Protein AF-A0A4U0GXC9-F1 (afdb_monomer_lite)

Structure (mmCIF, N/CA/C/O backbone):
data_AF-A0A4U0GXC9-F1
#
_entry.id   AF-A0A4U0GXC9-F1
#
loop_
_atom_site.group_PDB
_atom_site.id
_atom_site.type_symbol
_atom_site.label_atom_id
_atom_site.label_alt_id
_atom_site.label_comp_id
_atom_site.label_asym_id
_atom_site.label_entity_id
_atom_site.label_seq_id
_atom_site.pdbx_PDB_ins_code
_atom_site.Cartn_x
_atom_site.Cartn_y
_atom_site.Cartn_z
_atom_site.occupancy
_atom_site.B_iso_or_equiv
_atom_site.auth_seq_id
_atom_site.auth_comp_id
_atom_s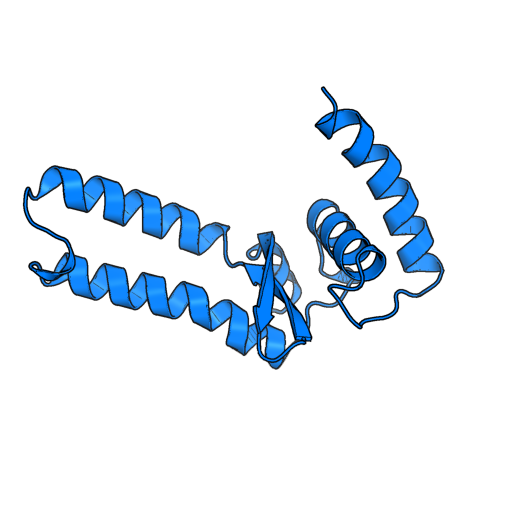ite.auth_asym_id
_atom_site.auth_atom_id
_atom_site.pdbx_PDB_model_num
ATOM 1 N N . MET A 1 1 ? 9.018 -0.918 14.692 1.00 49.75 1 MET A N 1
ATOM 2 C CA . MET A 1 1 ? 9.086 -1.372 13.284 1.00 49.75 1 MET A CA 1
ATOM 3 C C . MET A 1 1 ? 7.750 -1.204 12.555 1.00 49.75 1 MET A C 1
ATOM 5 O O . MET A 1 1 ? 7.726 -0.454 11.589 1.00 49.75 1 MET A O 1
ATOM 9 N N . ASN A 1 2 ? 6.634 -1.754 13.065 1.00 60.00 2 ASN A N 1
ATOM 10 C CA . ASN A 1 2 ? 5.296 -1.618 12.448 1.00 60.00 2 ASN A CA 1
ATOM 11 C C . ASN A 1 2 ? 4.878 -0.175 12.121 1.00 60.00 2 ASN A C 1
ATOM 13 O O . ASN A 1 2 ? 4.464 0.086 11.004 1.00 60.00 2 ASN A O 1
ATOM 17 N N . LYS A 1 3 ? 5.050 0.786 13.039 1.00 65.12 3 LYS A N 1
ATOM 18 C CA . LYS A 1 3 ? 4.602 2.178 12.828 1.00 65.12 3 LYS A CA 1
ATOM 19 C C . LYS A 1 3 ? 5.295 2.898 11.662 1.00 65.12 3 LYS A C 1
ATOM 21 O O . LYS A 1 3 ? 4.656 3.681 10.969 1.00 65.12 3 LYS A O 1
ATOM 26 N N . LEU A 1 4 ? 6.591 2.652 11.446 1.00 69.06 4 LEU A N 1
ATOM 27 C CA . LEU A 1 4 ? 7.337 3.267 10.340 1.00 69.06 4 LEU A CA 1
ATOM 28 C C . LEU A 1 4 ? 6.898 2.663 9.002 1.00 69.06 4 LEU A C 1
ATOM 30 O O . LEU A 1 4 ? 6.606 3.402 8.068 1.00 69.06 4 LEU A O 1
ATOM 34 N N . LEU A 1 5 ? 6.785 1.332 8.946 1.00 67.38 5 LEU A N 1
ATOM 35 C CA . LEU A 1 5 ? 6.289 0.623 7.770 1.00 67.38 5 LEU A CA 1
ATOM 36 C C . LEU A 1 5 ? 4.862 1.061 7.443 1.00 67.38 5 LEU A C 1
ATOM 38 O O . LEU A 1 5 ? 4.632 1.524 6.343 1.00 67.38 5 LEU A O 1
ATOM 42 N N . THR A 1 6 ? 3.925 1.074 8.392 1.00 67.62 6 THR A N 1
ATOM 43 C CA . THR A 1 6 ? 2.549 1.536 8.132 1.00 67.62 6 THR A CA 1
ATOM 44 C C . THR A 1 6 ? 2.498 2.949 7.541 1.00 67.62 6 THR A C 1
ATOM 46 O O . THR A 1 6 ? 1.698 3.198 6.649 1.00 67.62 6 THR A O 1
ATOM 49 N N . ARG A 1 7 ? 3.387 3.866 7.943 1.00 67.12 7 ARG A N 1
ATOM 50 C CA . ARG A 1 7 ? 3.446 5.235 7.392 1.00 67.12 7 ARG A CA 1
ATOM 51 C C . ARG A 1 7 ? 3.976 5.320 5.960 1.00 67.12 7 ARG A C 1
ATOM 53 O O . ARG A 1 7 ? 3.604 6.243 5.243 1.00 67.12 7 ARG A O 1
ATOM 60 N N . LEU A 1 8 ? 4.834 4.388 5.548 1.00 62.25 8 LEU A N 1
ATOM 61 C CA . LEU A 1 8 ? 5.377 4.326 4.184 1.00 62.25 8 LEU A CA 1
ATOM 62 C C . LEU A 1 8 ? 4.379 3.726 3.179 1.00 62.25 8 LEU A C 1
ATOM 64 O O . LEU A 1 8 ? 4.581 3.819 1.968 1.00 62.25 8 LEU A O 1
ATOM 68 N N . PHE A 1 9 ? 3.297 3.120 3.668 1.00 62.59 9 PHE A N 1
ATOM 69 C CA . PHE A 1 9 ? 2.291 2.469 2.843 1.00 62.59 9 PHE A CA 1
ATOM 70 C C . PHE A 1 9 ? 1.020 3.316 2.810 1.00 62.59 9 PHE A C 1
ATOM 72 O O . PHE A 1 9 ? 0.229 3.312 3.743 1.00 62.59 9 PHE A O 1
ATOM 79 N N . VAL A 1 10 ? 0.835 4.090 1.745 1.00 55.25 10 VAL A N 1
ATOM 80 C CA . VAL A 1 10 ? -0.283 5.029 1.585 1.00 55.25 10 VAL A CA 1
ATOM 81 C C . VAL A 1 10 ? -1.210 4.536 0.477 1.00 55.25 10 VAL A C 1
ATOM 83 O O . VAL A 1 10 ? -0.744 4.220 -0.615 1.00 55.25 10 VAL A O 1
ATOM 86 N N . GLY A 1 11 ? -2.520 4.533 0.737 1.00 53.41 11 GLY A N 1
ATOM 87 C CA . GLY A 1 11 ? -3.544 4.123 -0.225 1.00 53.41 11 GLY A CA 1
ATOM 88 C C . GLY A 1 11 ? -3.899 2.647 -0.100 1.00 53.41 11 GLY A C 1
ATOM 89 O O . GLY A 1 11 ? -3.017 1.799 -0.137 1.00 53.41 11 GLY A O 1
ATOM 90 N N . ASP A 1 12 ? -5.185 2.334 0.015 1.00 55.94 12 ASP A N 1
ATOM 91 C CA . ASP A 1 12 ? -5.653 0.952 -0.032 1.00 55.94 12 ASP A CA 1
ATOM 92 C C . ASP A 1 12 ? -5.827 0.485 -1.486 1.00 55.94 12 ASP A C 1
ATOM 94 O O . ASP A 1 12 ? -6.614 1.066 -2.240 1.00 55.94 12 ASP A O 1
ATOM 98 N N . TYR A 1 13 ? -5.148 -0.593 -1.893 1.00 54.34 13 TYR A N 1
ATOM 99 C CA . TYR A 1 13 ? -5.581 -1.360 -3.062 1.00 54.34 13 TYR A CA 1
ATOM 100 C C . TYR A 1 13 ? -6.877 -2.066 -2.701 1.00 54.34 13 TYR A C 1
ATOM 102 O O . TYR A 1 13 ? -6.857 -3.063 -1.984 1.00 54.34 13 TYR A O 1
ATOM 110 N N . LYS A 1 14 ? -7.994 -1.548 -3.206 1.00 58.25 14 LYS A N 1
ATOM 111 C CA . LYS A 1 14 ? -9.297 -2.200 -3.120 1.00 58.25 14 LYS A CA 1
ATOM 112 C C . LYS A 1 14 ? -9.477 -3.058 -4.365 1.00 58.25 14 LYS A C 1
ATOM 114 O O . LYS A 1 14 ? -9.636 -2.518 -5.456 1.00 58.25 14 LYS A O 1
ATOM 119 N N . PHE A 1 15 ? -9.432 -4.376 -4.223 1.00 55.38 15 PHE A N 1
ATOM 120 C CA . PHE A 1 15 ? -9.684 -5.294 -5.332 1.00 55.38 15 PHE A CA 1
ATOM 121 C C . PHE A 1 15 ? -10.594 -6.438 -4.895 1.00 55.38 15 PHE A C 1
ATOM 123 O O . PHE A 1 15 ? -10.635 -6.814 -3.724 1.00 55.38 15 PHE A O 1
ATOM 130 N N . LYS A 1 16 ? -11.363 -6.970 -5.845 1.00 44.22 16 LYS A N 1
ATOM 131 C CA . LYS A 1 16 ? -12.256 -8.104 -5.613 1.00 44.22 16 LYS A CA 1
ATOM 132 C C . LYS A 1 16 ? -11.607 -9.360 -6.178 1.00 44.22 16 LYS A C 1
ATOM 134 O O . LYS A 1 16 ? -11.360 -9.425 -7.379 1.00 44.22 16 LYS A O 1
ATOM 139 N N . ALA A 1 17 ? -11.351 -10.347 -5.330 1.00 53.41 17 ALA A N 1
ATOM 140 C CA . ALA A 1 17 ? -10.842 -11.653 -5.731 1.00 53.41 17 ALA A CA 1
ATOM 141 C C . ALA A 1 17 ? -11.657 -12.744 -5.036 1.00 53.41 17 ALA A C 1
ATOM 143 O O . ALA A 1 17 ? -12.016 -12.606 -3.873 1.00 53.41 17 ALA A O 1
ATOM 144 N N . LEU A 1 18 ? -11.998 -13.814 -5.761 1.00 64.31 18 LEU A N 1
ATOM 145 C CA . LEU A 1 18 ? -12.752 -14.956 -5.214 1.00 64.31 18 LEU A CA 1
ATOM 146 C C . LEU A 1 18 ? -14.070 -14.564 -4.507 1.00 64.31 18 LEU A C 1
ATOM 148 O O . LEU A 1 18 ? -14.477 -15.181 -3.530 1.00 64.31 18 LEU A O 1
ATOM 152 N N . GLY A 1 19 ? -14.736 -13.507 -4.984 1.00 53.59 19 GLY A N 1
ATOM 153 C CA . GLY A 1 19 ? -15.977 -12.999 -4.388 1.00 53.59 19 GLY A CA 1
ATOM 154 C C . GLY A 1 19 ? -15.789 -12.133 -3.136 1.00 53.59 19 GLY A C 1
ATOM 155 O O . GLY A 1 19 ? -16.744 -11.471 -2.736 1.00 53.59 19 GLY A O 1
ATOM 156 N N . LEU A 1 20 ? -14.575 -12.062 -2.584 1.00 48.19 20 LEU A N 1
ATOM 157 C CA . LEU A 1 20 ? -14.229 -11.266 -1.412 1.00 48.19 20 LEU A CA 1
ATOM 158 C C . LEU A 1 20 ? -13.589 -9.940 -1.823 1.00 48.19 20 LEU A C 1
ATOM 160 O O . LEU A 1 20 ? -12.832 -9.850 -2.795 1.00 48.19 20 LEU A O 1
ATOM 164 N N . PHE A 1 21 ? -13.919 -8.891 -1.079 1.00 53.84 21 PHE A N 1
ATOM 165 C CA . PHE A 1 21 ? -13.234 -7.616 -1.189 1.00 53.84 21 PHE A CA 1
ATOM 166 C C . PHE A 1 21 ? -11.989 -7.635 -0.307 1.00 53.84 21 PHE A C 1
ATOM 168 O O . PHE A 1 21 ? -12.041 -7.984 0.870 1.00 53.84 21 PHE A O 1
ATOM 175 N N . HIS A 1 22 ? -10.865 -7.261 -0.904 1.00 54.41 22 HIS A N 1
ATOM 176 C CA . HIS A 1 22 ? -9.592 -7.098 -0.231 1.00 54.41 22 HIS A CA 1
ATOM 177 C C . HIS A 1 22 ? -9.208 -5.625 -0.305 1.00 54.41 22 HIS A C 1
ATOM 179 O O . HIS A 1 22 ? -9.291 -5.010 -1.368 1.00 54.41 22 HIS A O 1
ATOM 185 N N . SER A 1 23 ? -8.799 -5.056 0.824 1.00 53.34 23 SER A N 1
ATOM 186 C CA . SER A 1 23 ? -8.295 -3.688 0.908 1.00 53.34 23 SER A CA 1
ATOM 187 C C . SER A 1 23 ? -7.002 -3.713 1.700 1.00 53.34 23 SER A C 1
ATOM 189 O O . SER A 1 23 ? -6.978 -4.183 2.836 1.00 53.34 23 SER A O 1
ATOM 191 N N . MET A 1 24 ? -5.911 -3.309 1.053 1.00 59.84 24 MET A N 1
ATOM 192 C CA . MET A 1 24 ? -4.570 -3.480 1.608 1.00 59.84 24 MET A CA 1
ATOM 193 C C . MET A 1 24 ? -3.698 -2.250 1.393 1.00 59.84 24 MET A C 1
ATOM 195 O O . MET A 1 24 ? -3.721 -1.696 0.290 1.00 59.84 24 MET A O 1
ATOM 199 N N . PRO A 1 25 ? -2.859 -1.882 2.378 1.00 61.31 25 PRO A N 1
ATOM 200 C CA . PRO A 1 25 ? -1.937 -0.768 2.235 1.00 61.31 25 PRO A CA 1
ATOM 201 C C . PRO A 1 25 ? -0.990 -0.989 1.050 1.00 61.31 25 PRO A C 1
ATOM 203 O O . PRO A 1 25 ? -0.232 -1.959 0.995 1.00 61.31 25 PRO A O 1
ATOM 206 N N . ARG A 1 26 ? -1.009 -0.066 0.092 1.00 66.56 26 ARG A N 1
ATOM 207 C CA . ARG A 1 26 ? -0.071 -0.005 -1.025 1.00 66.56 26 ARG A CA 1
ATOM 208 C C . ARG A 1 26 ? 1.231 0.619 -0.530 1.00 66.56 26 ARG A C 1
ATOM 210 O O . ARG A 1 26 ? 1.185 1.692 0.070 1.00 66.56 26 ARG A O 1
ATOM 217 N N . PRO A 1 27 ? 2.411 0.072 -0.866 1.00 67.44 27 PRO A N 1
ATOM 218 C CA . PRO A 1 27 ? 3.668 0.802 -0.723 1.00 67.44 27 PRO A CA 1
ATOM 219 C C . PRO A 1 27 ? 3.759 1.899 -1.795 1.00 67.44 27 PRO A C 1
ATOM 221 O O . PRO A 1 27 ? 4.643 1.877 -2.646 1.00 67.44 27 PRO A O 1
ATOM 224 N N . ALA A 1 28 ? 2.815 2.848 -1.826 1.00 67.06 28 ALA A N 1
ATOM 225 C CA . ALA A 1 28 ? 2.730 3.855 -2.883 1.00 67.06 28 ALA A CA 1
ATOM 226 C C . ALA A 1 28 ? 3.988 4.724 -2.920 1.00 67.06 28 ALA A C 1
ATOM 228 O O . ALA A 1 28 ? 4.439 5.079 -4.003 1.00 67.06 28 ALA A O 1
ATOM 229 N N . ALA A 1 29 ? 4.605 4.963 -1.759 1.00 69.12 29 ALA A N 1
ATOM 230 C CA . ALA A 1 29 ? 5.874 5.672 -1.640 1.00 69.12 29 ALA A CA 1
ATOM 231 C C . ALA A 1 29 ? 7.072 4.924 -2.262 1.00 69.12 29 ALA A C 1
ATOM 233 O O . ALA A 1 29 ? 8.112 5.535 -2.464 1.00 69.12 29 ALA A O 1
ATOM 234 N N . ILE A 1 30 ? 6.941 3.629 -2.575 1.00 75.19 30 ILE A N 1
ATOM 235 C CA . ILE A 1 30 ? 7.979 2.811 -3.229 1.00 75.19 30 ILE A CA 1
ATOM 236 C C . ILE A 1 30 ? 7.582 2.523 -4.683 1.00 75.19 30 ILE A C 1
ATOM 238 O O . ILE A 1 30 ? 8.372 2.727 -5.600 1.00 75.19 30 ILE A O 1
ATOM 242 N N . ILE A 1 31 ? 6.331 2.111 -4.908 1.00 79.56 31 ILE A N 1
ATOM 243 C CA . ILE A 1 31 ? 5.811 1.764 -6.236 1.00 79.56 31 ILE A CA 1
ATOM 244 C C . ILE A 1 31 ? 5.779 2.989 -7.153 1.00 79.56 31 ILE A C 1
ATOM 246 O O . ILE A 1 31 ? 6.186 2.876 -8.303 1.00 79.56 31 ILE A O 1
ATOM 250 N N . MET A 1 32 ? 5.296 4.148 -6.683 1.00 80.12 32 MET A N 1
ATOM 251 C CA . MET A 1 32 ? 5.167 5.331 -7.546 1.00 80.12 32 MET A CA 1
ATOM 252 C C . MET A 1 32 ? 6.530 5.823 -8.058 1.00 80.12 32 MET A C 1
ATOM 254 O O . MET A 1 32 ? 6.658 5.978 -9.271 1.00 80.12 32 MET A O 1
ATOM 258 N N . PRO A 1 33 ? 7.570 5.995 -7.214 1.00 82.31 33 PRO A N 1
ATOM 259 C CA . PRO A 1 33 ? 8.905 6.323 -7.712 1.00 82.31 33 PRO A CA 1
ATOM 260 C C . PRO A 1 33 ? 9.468 5.272 -8.671 1.00 82.31 33 PRO A C 1
ATOM 262 O O . PRO A 1 33 ? 9.999 5.644 -9.711 1.00 82.31 33 PRO A O 1
ATOM 265 N N . LEU A 1 34 ? 9.309 3.975 -8.377 1.00 85.19 34 LEU A N 1
ATOM 266 C CA . LEU A 1 34 ? 9.762 2.902 -9.273 1.00 85.19 34 LEU A CA 1
ATOM 267 C C . LEU A 1 34 ? 9.085 2.973 -10.646 1.00 85.19 34 LEU A C 1
ATOM 269 O O . LEU A 1 34 ? 9.762 2.864 -11.662 1.00 85.19 34 LEU A O 1
ATOM 273 N N . MET A 1 35 ? 7.770 3.200 -10.692 1.00 87.00 35 MET A N 1
ATOM 274 C CA . MET A 1 35 ? 7.044 3.364 -11.954 1.00 87.00 35 MET A CA 1
ATOM 275 C C . MET A 1 35 ? 7.538 4.576 -12.749 1.00 87.00 35 MET A C 1
ATOM 277 O O . MET A 1 35 ? 7.703 4.473 -13.961 1.00 87.00 35 MET A O 1
ATOM 281 N N . ILE A 1 36 ? 7.803 5.705 -12.082 1.00 88.12 36 ILE A N 1
ATOM 282 C CA . ILE A 1 36 ? 8.342 6.908 -12.733 1.00 88.12 36 ILE A CA 1
ATOM 283 C C . ILE A 1 36 ? 9.740 6.629 -13.290 1.00 88.12 36 ILE A C 1
ATOM 285 O O . ILE A 1 36 ? 9.999 6.936 -14.450 1.00 88.12 36 ILE A O 1
ATOM 289 N N . ILE A 1 37 ? 10.622 6.012 -12.497 1.00 89.38 37 ILE A N 1
ATOM 290 C CA . ILE A 1 37 ? 11.986 5.667 -12.917 1.00 89.38 37 ILE A CA 1
ATOM 291 C C . ILE A 1 37 ? 11.952 4.748 -14.138 1.00 89.38 37 ILE A C 1
ATOM 293 O O . ILE A 1 37 ? 12.648 5.018 -15.110 1.00 89.38 37 ILE A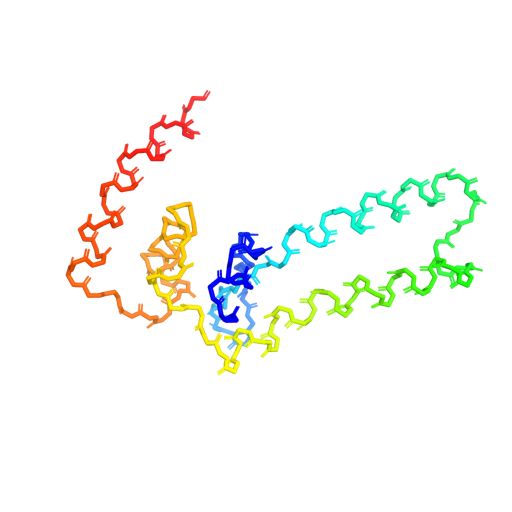 O 1
ATOM 297 N N . LEU A 1 38 ? 11.119 3.704 -14.124 1.00 88.75 38 LEU A N 1
ATOM 298 C CA . LEU A 1 38 ? 11.000 2.779 -15.253 1.00 88.75 38 LEU A CA 1
ATOM 299 C C . LEU A 1 38 ? 10.391 3.438 -16.490 1.00 88.75 38 LEU A C 1
ATOM 301 O O . LEU A 1 38 ? 10.837 3.161 -17.599 1.00 88.75 38 LEU A O 1
ATOM 305 N N . GLY A 1 39 ? 9.417 4.334 -16.313 1.00 86.62 39 GLY A N 1
ATOM 306 C CA . GLY A 1 39 ? 8.846 5.112 -17.411 1.00 86.62 39 GLY A CA 1
ATOM 307 C C . GLY A 1 39 ? 9.878 6.033 -18.061 1.00 86.62 39 GLY A C 1
ATOM 308 O O . GLY A 1 39 ? 10.048 6.003 -19.276 1.00 86.62 39 GLY A O 1
ATOM 309 N N . VAL A 1 40 ? 10.624 6.797 -17.255 1.00 89.56 40 VAL A N 1
ATOM 310 C CA . VAL A 1 40 ? 11.717 7.652 -17.745 1.00 89.56 40 VAL A CA 1
ATOM 311 C C . VAL A 1 40 ? 12.793 6.803 -18.414 1.00 89.56 40 VAL A C 1
ATOM 313 O O . VAL A 1 40 ? 13.218 7.124 -19.518 1.00 89.56 40 VAL A O 1
ATOM 316 N N . TYR A 1 41 ? 13.208 5.700 -17.795 1.00 88.50 41 TYR A N 1
ATOM 317 C CA . TYR A 1 41 ? 14.206 4.796 -18.359 1.00 88.50 41 TYR A CA 1
ATOM 318 C C . TYR A 1 41 ? 13.775 4.257 -19.729 1.00 88.50 41 TYR A C 1
ATOM 320 O O . TYR A 1 41 ? 14.536 4.378 -20.684 1.00 88.50 41 TYR A O 1
ATOM 328 N N . SER A 1 42 ? 12.529 3.782 -19.855 1.00 86.56 42 SER A N 1
ATOM 329 C CA . SER A 1 42 ? 11.955 3.290 -21.116 1.00 86.56 42 SER A CA 1
ATOM 330 C C . SER A 1 42 ? 11.992 4.325 -22.240 1.00 86.56 42 SER A C 1
ATOM 332 O O . SER A 1 42 ? 12.199 3.950 -23.387 1.00 86.56 42 SER A O 1
ATOM 334 N N . ILE A 1 43 ? 11.780 5.607 -21.926 1.00 87.62 43 ILE A N 1
ATOM 335 C CA . ILE A 1 43 ? 11.826 6.694 -22.916 1.00 87.62 43 ILE A CA 1
ATOM 336 C C . ILE A 1 43 ? 13.267 6.959 -23.381 1.00 87.62 43 ILE A C 1
ATOM 338 O O . ILE A 1 43 ? 13.473 7.371 -24.515 1.00 87.62 43 ILE A O 1
ATOM 342 N N . ASN A 1 44 ? 14.268 6.733 -22.525 1.00 87.50 44 ASN A N 1
ATOM 343 C CA . ASN A 1 44 ? 15.664 7.061 -22.831 1.00 87.50 44 ASN A CA 1
ATOM 344 C C . ASN A 1 44 ? 16.410 5.968 -23.608 1.00 87.50 44 ASN A C 1
ATOM 346 O O . ASN A 1 44 ? 17.405 6.277 -24.258 1.00 87.50 44 ASN A O 1
ATOM 350 N N . ILE A 1 45 ? 15.984 4.706 -23.514 1.00 84.69 45 ILE A N 1
ATOM 351 C CA . ILE A 1 45 ? 16.692 3.584 -24.154 1.00 84.69 45 ILE A CA 1
ATOM 352 C C . ILE A 1 45 ? 16.136 3.201 -25.529 1.00 84.69 45 ILE A C 1
ATOM 354 O O . ILE A 1 45 ? 16.777 2.426 -26.226 1.00 84.69 45 ILE A O 1
ATOM 358 N N . ASP A 1 46 ? 14.965 3.719 -25.918 1.00 80.94 46 ASP A N 1
ATOM 359 C CA . ASP A 1 46 ? 14.282 3.421 -27.194 1.00 80.94 46 ASP A CA 1
ATOM 360 C C . ASP A 1 46 ? 14.019 1.916 -27.457 1.00 80.94 46 ASP A C 1
ATOM 362 O O . ASP A 1 46 ? 13.707 1.486 -28.567 1.00 80.94 46 ASP A O 1
ATOM 366 N N . VAL A 1 47 ? 14.103 1.096 -26.406 1.00 80.00 47 VAL A N 1
ATOM 367 C CA . VAL A 1 47 ? 13.772 -0.333 -26.390 1.00 80.00 47 VAL A CA 1
ATOM 368 C C . VAL A 1 47 ? 12.736 -0.606 -25.309 1.00 80.00 47 VAL A C 1
ATOM 370 O O . VAL A 1 47 ? 12.661 0.084 -24.288 1.00 80.00 47 VAL A O 1
ATOM 373 N N . TRP A 1 48 ? 11.929 -1.646 -25.512 1.00 79.50 48 TRP A N 1
ATOM 374 C CA . TRP A 1 48 ? 10.965 -2.060 -24.500 1.00 79.50 48 TRP A CA 1
ATOM 375 C C . TRP A 1 48 ? 11.678 -2.588 -23.253 1.00 79.50 48 TRP A C 1
ATOM 377 O O . TRP A 1 48 ? 12.643 -3.341 -23.352 1.00 79.50 48 TRP A O 1
ATOM 387 N N . LEU A 1 49 ? 11.148 -2.271 -22.068 1.00 81.81 49 LEU A N 1
ATOM 388 C CA . LEU A 1 49 ? 11.754 -2.634 -20.777 1.00 81.81 49 LEU A CA 1
ATOM 389 C C . LEU A 1 49 ? 12.063 -4.133 -20.614 1.00 81.81 49 LEU A C 1
ATOM 391 O O . LEU A 1 49 ? 12.982 -4.486 -19.888 1.00 81.81 49 LEU A O 1
ATOM 395 N N . TYR A 1 50 ? 11.312 -5.025 -21.262 1.00 80.19 50 TYR A N 1
ATOM 396 C CA . TYR A 1 50 ? 11.541 -6.474 -21.184 1.00 80.19 50 TYR A CA 1
ATOM 397 C C . TYR A 1 50 ? 12.629 -6.986 -22.146 1.00 80.19 50 TYR A C 1
ATOM 399 O O . TYR A 1 50 ? 12.971 -8.165 -22.104 1.00 80.19 50 TYR A O 1
ATOM 407 N N . GLN A 1 51 ? 13.142 -6.127 -23.028 1.00 82.25 51 GLN A N 1
ATOM 408 C CA . GLN A 1 51 ? 14.215 -6.439 -23.977 1.00 82.25 51 GLN A CA 1
ATOM 409 C C . GLN A 1 51 ? 15.597 -6.037 -23.445 1.00 82.25 51 GLN A C 1
ATOM 411 O O . GLN A 1 51 ? 16.605 -6.448 -24.012 1.00 82.25 51 GLN A O 1
ATOM 416 N N . ASP A 1 52 ? 15.643 -5.275 -22.351 1.00 86.31 52 ASP A N 1
ATOM 417 C CA . ASP A 1 52 ? 16.866 -4.836 -21.691 1.00 86.31 52 ASP A CA 1
ATOM 418 C C . ASP A 1 52 ? 16.989 -5.440 -20.279 1.00 86.31 52 ASP A C 1
ATOM 420 O O . ASP A 1 52 ? 16.020 -5.519 -19.521 1.00 86.31 52 ASP A O 1
ATOM 424 N N . THR A 1 53 ? 18.201 -5.858 -19.907 1.00 88.69 53 THR A N 1
ATOM 425 C CA . THR A 1 53 ? 18.472 -6.525 -18.623 1.00 88.69 53 THR A CA 1
ATOM 426 C C . THR A 1 53 ? 18.150 -5.636 -17.418 1.00 88.69 53 THR A C 1
ATOM 428 O O . THR A 1 53 ? 17.577 -6.117 -16.438 1.00 88.69 53 THR A O 1
ATOM 431 N N . LEU A 1 54 ? 18.488 -4.343 -17.465 1.00 87.62 54 LEU A N 1
ATOM 432 C CA . LEU A 1 54 ? 18.187 -3.403 -16.381 1.00 87.62 54 LEU A CA 1
ATOM 433 C C . LEU A 1 54 ? 16.684 -3.127 -16.305 1.00 87.62 54 LEU A C 1
ATOM 435 O O . LEU A 1 54 ? 16.132 -3.054 -15.205 1.00 87.62 54 LEU A O 1
ATOM 439 N N . GLY A 1 55 ? 16.012 -3.049 -17.455 1.00 87.25 55 GLY A N 1
ATOM 440 C CA . GLY A 1 55 ? 14.556 -2.960 -17.533 1.00 87.25 55 GLY A CA 1
ATOM 441 C C . GLY A 1 55 ? 13.858 -4.166 -16.891 1.00 87.25 55 GLY A C 1
ATOM 442 O O . GLY A 1 55 ? 12.963 -3.986 -16.062 1.00 87.25 55 GLY A O 1
ATOM 443 N N . VAL A 1 56 ? 14.318 -5.391 -17.173 1.00 90.44 56 VAL A N 1
ATOM 444 C CA . VAL A 1 56 ? 13.795 -6.626 -16.560 1.00 90.44 56 VAL A CA 1
ATOM 445 C C . VAL A 1 56 ? 14.020 -6.643 -15.048 1.00 90.44 56 VAL A C 1
ATOM 447 O O . VAL A 1 56 ? 13.084 -6.925 -14.298 1.00 90.44 56 VAL A O 1
ATOM 450 N N . ILE A 1 57 ? 15.223 -6.298 -14.574 1.00 92.06 57 ILE A N 1
ATOM 451 C CA . ILE A 1 57 ? 15.514 -6.191 -13.133 1.00 92.06 57 ILE A CA 1
ATOM 452 C C . ILE A 1 57 ? 14.563 -5.186 -12.478 1.00 92.06 57 ILE A C 1
ATOM 454 O O . ILE A 1 57 ? 13.970 -5.469 -11.437 1.00 92.06 57 ILE A O 1
ATOM 458 N N . GLY A 1 58 ? 14.370 -4.033 -13.112 1.00 88.81 58 GLY A N 1
ATOM 459 C CA . GLY A 1 58 ? 13.456 -3.002 -12.649 1.00 88.81 58 GLY A CA 1
ATOM 460 C C . GLY A 1 58 ? 12.004 -3.475 -12.546 1.00 88.81 58 GLY A C 1
ATOM 461 O O .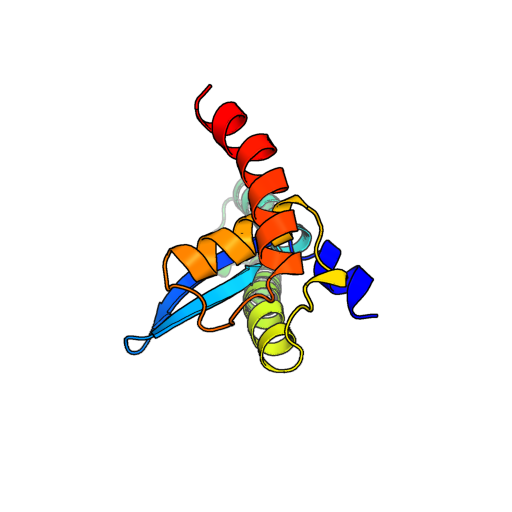 GLY A 1 58 ? 11.346 -3.240 -11.531 1.00 88.81 58 GLY A O 1
ATOM 462 N N . LEU A 1 59 ? 11.515 -4.204 -13.553 1.00 89.38 59 LEU A N 1
ATOM 463 C CA . LEU A 1 59 ? 10.182 -4.812 -13.544 1.00 89.38 59 LEU A CA 1
ATOM 464 C C . LEU A 1 59 ? 10.031 -5.869 -12.440 1.00 89.38 59 LEU A C 1
ATOM 466 O O . LEU A 1 59 ? 8.990 -5.912 -11.784 1.00 89.38 59 LEU A O 1
ATOM 470 N N . ILE A 1 60 ? 11.062 -6.681 -12.182 1.00 91.25 60 ILE A N 1
ATOM 471 C CA . ILE A 1 60 ? 11.069 -7.655 -11.078 1.00 91.25 60 ILE A CA 1
ATOM 472 C C . ILE A 1 60 ? 11.001 -6.935 -9.728 1.00 91.25 60 ILE A C 1
ATOM 474 O O . ILE A 1 60 ? 10.189 -7.303 -8.882 1.00 91.25 60 ILE A O 1
ATOM 478 N N . VAL A 1 61 ? 11.799 -5.882 -9.525 1.00 89.00 61 VAL A N 1
ATOM 479 C CA . VAL A 1 61 ? 11.766 -5.080 -8.290 1.00 89.00 61 VAL A CA 1
ATOM 480 C C . VAL A 1 61 ? 10.394 -4.432 -8.097 1.00 89.00 61 VAL A C 1
ATOM 482 O O . VAL A 1 61 ? 9.862 -4.451 -6.987 1.00 89.00 61 VAL A O 1
ATOM 485 N N . LEU A 1 62 ? 9.782 -3.913 -9.167 1.00 86.31 62 LEU A N 1
ATOM 486 C CA . LEU A 1 62 ? 8.425 -3.369 -9.126 1.00 86.31 62 LEU A CA 1
ATOM 487 C C . LEU A 1 62 ? 7.396 -4.445 -8.749 1.00 86.31 62 LEU A C 1
ATOM 489 O O . LEU A 1 62 ? 6.559 -4.205 -7.878 1.00 86.31 62 LEU A O 1
ATOM 493 N N . ALA A 1 63 ? 7.473 -5.632 -9.357 1.00 85.50 63 ALA A N 1
ATOM 494 C CA . ALA A 1 63 ? 6.594 -6.751 -9.032 1.00 85.50 63 ALA A CA 1
ATOM 495 C C . ALA A 1 63 ? 6.746 -7.162 -7.560 1.00 85.50 63 ALA A C 1
ATOM 497 O O . ALA A 1 63 ? 5.752 -7.252 -6.840 1.00 85.50 63 ALA A O 1
ATOM 498 N N . ILE A 1 64 ? 7.981 -7.320 -7.076 1.00 86.50 64 ILE A N 1
ATOM 499 C CA . ILE A 1 64 ? 8.263 -7.615 -5.667 1.00 86.50 64 ILE A CA 1
ATOM 500 C C . ILE A 1 64 ? 7.687 -6.521 -4.768 1.00 86.50 64 ILE A C 1
ATOM 502 O O . ILE A 1 64 ? 7.026 -6.846 -3.789 1.00 86.50 64 ILE A O 1
ATOM 506 N N . ALA A 1 65 ? 7.862 -5.238 -5.092 1.00 81.44 65 ALA A N 1
ATOM 507 C CA . ALA A 1 65 ? 7.318 -4.141 -4.292 1.00 81.44 65 ALA A CA 1
ATOM 508 C C . ALA A 1 65 ? 5.780 -4.169 -4.218 1.00 81.44 65 ALA A C 1
ATOM 510 O O . ALA A 1 65 ? 5.214 -3.896 -3.159 1.00 81.44 65 ALA A O 1
ATOM 511 N N . ILE A 1 66 ? 5.102 -4.537 -5.311 1.00 76.38 66 ILE A N 1
ATOM 512 C CA . ILE A 1 66 ? 3.641 -4.707 -5.345 1.00 76.38 66 ILE A CA 1
ATOM 513 C C . ILE A 1 66 ? 3.204 -5.839 -4.405 1.00 76.38 66 ILE A C 1
ATOM 515 O O . ILE A 1 66 ? 2.299 -5.640 -3.593 1.00 76.38 66 ILE A O 1
ATOM 519 N N . TYR A 1 67 ? 3.864 -6.999 -4.464 1.00 76.19 67 TYR A N 1
ATOM 520 C CA . TYR A 1 67 ? 3.490 -8.171 -3.662 1.00 76.19 67 TYR A CA 1
ATOM 521 C C . TYR A 1 67 ? 4.008 -8.142 -2.221 1.00 76.19 67 TYR A C 1
ATOM 523 O O . TYR A 1 67 ? 3.410 -8.755 -1.338 1.00 76.19 67 TYR A O 1
ATOM 531 N N . PHE A 1 68 ? 5.082 -7.408 -1.938 1.00 76.25 68 PHE A N 1
ATOM 532 C CA . PHE A 1 68 ? 5.647 -7.307 -0.595 1.00 76.25 68 PHE A CA 1
ATOM 533 C C . PHE A 1 68 ? 4.647 -6.680 0.379 1.00 76.25 68 PHE A C 1
ATOM 535 O O . PHE A 1 68 ? 4.468 -7.182 1.486 1.00 76.25 68 PHE A O 1
ATOM 542 N N . GLY A 1 69 ? 3.936 -5.632 -0.054 1.00 67.25 69 GLY A N 1
ATOM 543 C CA . GLY A 1 69 ? 2.861 -5.045 0.748 1.00 67.25 69 GLY A CA 1
ATOM 544 C C . GLY A 1 69 ? 1.726 -6.020 1.027 1.00 67.25 69 GLY A C 1
ATOM 545 O O . GLY A 1 69 ? 1.256 -6.093 2.160 1.00 67.25 69 GLY A O 1
ATOM 546 N N . PHE A 1 70 ? 1.351 -6.818 0.025 1.00 68.38 70 PHE A N 1
ATOM 547 C CA . PHE A 1 70 ? 0.320 -7.843 0.159 1.00 68.38 70 PHE A CA 1
ATOM 548 C C . PHE A 1 70 ? 0.692 -8.878 1.231 1.00 68.38 70 PHE A C 1
ATOM 550 O O . PHE A 1 70 ? -0.053 -9.077 2.187 1.00 68.38 70 PHE A O 1
ATOM 557 N N . ILE A 1 71 ? 1.875 -9.490 1.118 1.00 75.38 71 ILE A N 1
ATOM 558 C CA . ILE A 1 71 ? 2.323 -10.548 2.036 1.00 75.38 71 ILE A CA 1
ATOM 559 C C . ILE A 1 71 ? 2.542 -9.995 3.449 1.00 75.38 71 ILE A C 1
ATOM 561 O O . ILE A 1 71 ? 2.127 -10.612 4.429 1.00 75.38 71 ILE A O 1
ATOM 565 N N . TYR A 1 72 ? 3.168 -8.821 3.570 1.00 75.88 72 TYR A N 1
ATOM 566 C CA . TYR A 1 72 ? 3.494 -8.248 4.872 1.00 75.88 72 TYR A CA 1
ATOM 567 C C . TYR A 1 72 ? 2.240 -7.900 5.684 1.00 75.88 72 TYR A C 1
ATOM 569 O O . TYR A 1 72 ? 2.133 -8.310 6.840 1.00 75.88 72 TYR A O 1
ATOM 577 N N . PHE A 1 73 ? 1.269 -7.195 5.091 1.00 71.31 73 PHE A N 1
ATOM 578 C CA . PHE A 1 73 ? 0.054 -6.785 5.807 1.00 71.31 73 PHE A CA 1
ATOM 579 C C . PHE A 1 73 ? -0.986 -7.898 5.956 1.00 71.31 73 PHE A C 1
ATOM 581 O O . PHE A 1 73 ? -1.868 -7.777 6.805 1.00 71.31 73 PHE A O 1
ATOM 588 N N . TRP A 1 74 ? -0.861 -8.992 5.200 1.00 70.44 74 TRP A N 1
ATOM 589 C CA . TRP A 1 74 ? -1.615 -10.219 5.458 1.00 70.44 74 TRP A CA 1
ATOM 590 C C . TRP A 1 74 ? -1.201 -10.874 6.781 1.00 70.44 74 TRP A C 1
ATOM 592 O O . TRP A 1 74 ? -2.051 -11.307 7.554 1.00 70.44 74 TRP A O 1
ATOM 602 N N . ILE A 1 75 ? 0.106 -10.936 7.057 1.00 74.06 75 ILE A N 1
ATOM 603 C CA . ILE A 1 75 ? 0.649 -11.560 8.274 1.00 74.06 75 ILE A CA 1
ATOM 604 C C . ILE A 1 75 ? 0.587 -10.588 9.463 1.00 74.06 75 ILE A C 1
ATOM 606 O O . ILE A 1 75 ? 0.267 -10.991 10.582 1.00 74.06 75 ILE A O 1
ATOM 610 N N . TRP A 1 76 ? 0.863 -9.302 9.228 1.00 75.81 76 TRP A N 1
ATOM 611 C CA . TRP A 1 76 ? 0.853 -8.252 10.249 1.00 75.81 76 TRP A CA 1
ATOM 612 C C . TRP A 1 76 ? -0.089 -7.109 9.855 1.00 75.81 76 TRP A C 1
ATOM 614 O O .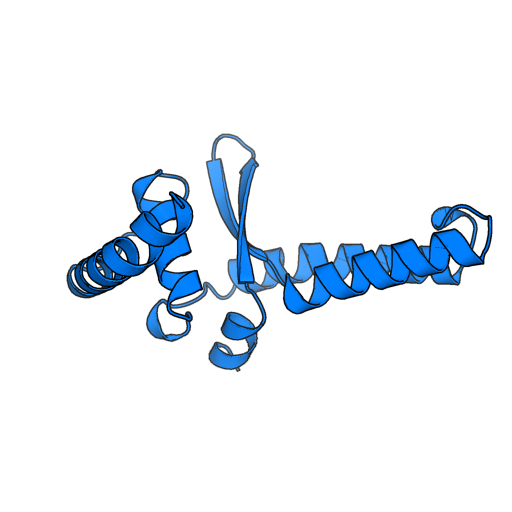 TRP A 1 76 ? 0.363 -6.097 9.309 1.00 75.81 76 TRP A O 1
ATOM 624 N N . PRO A 1 77 ? -1.396 -7.229 10.159 1.00 72.50 77 PRO A N 1
ATOM 625 C CA . PRO A 1 77 ? -2.375 -6.199 9.843 1.00 72.50 77 PRO A CA 1
ATOM 626 C C . PRO A 1 77 ? -1.981 -4.837 10.420 1.00 72.50 77 PRO A C 1
ATOM 628 O O . PRO A 1 77 ? -1.512 -4.724 11.560 1.00 72.50 77 PRO A O 1
ATOM 631 N N . ALA A 1 78 ? -2.190 -3.780 9.634 1.00 74.56 78 ALA A N 1
ATOM 632 C CA . ALA A 1 78 ? -1.957 -2.416 10.086 1.00 74.56 78 ALA A CA 1
ATOM 633 C C . ALA A 1 78 ? -2.936 -2.076 11.216 1.00 74.56 78 ALA A C 1
ATOM 635 O O . ALA A 1 78 ? -4.145 -2.002 11.004 1.00 74.56 78 ALA A O 1
ATOM 636 N N . LYS A 1 79 ? -2.409 -1.857 12.420 1.00 79.25 79 LYS A N 1
ATOM 637 C CA . LYS A 1 79 ? -3.230 -1.442 13.559 1.00 79.25 79 LYS A CA 1
ATOM 638 C C . LYS A 1 79 ? -3.633 0.029 13.429 1.00 79.25 79 LYS A C 1
ATOM 640 O O . LYS A 1 79 ? -2.814 0.843 12.992 1.00 79.25 79 LYS A O 1
ATOM 645 N N . TRP A 1 80 ? -4.855 0.360 13.840 1.00 82.50 80 TRP A N 1
ATOM 646 C CA . TRP A 1 80 ? -5.448 1.696 13.721 1.00 82.50 80 TRP A CA 1
ATOM 647 C C . TRP A 1 80 ? -4.547 2.803 14.287 1.00 82.50 80 TRP A C 1
ATOM 649 O O . TRP A 1 80 ? -4.283 3.805 13.631 1.00 82.50 80 TRP A O 1
ATOM 659 N N . GLU A 1 81 ? -3.971 2.597 15.468 1.00 85.44 81 GLU A N 1
ATOM 660 C CA . GLU A 1 81 ? -3.107 3.557 16.163 1.00 85.44 81 GLU A CA 1
ATOM 661 C C . GLU A 1 81 ? -1.783 3.864 15.437 1.00 85.44 81 GLU A C 1
ATOM 663 O O . GLU A 1 81 ? -1.110 4.857 15.730 1.00 85.44 81 GLU A O 1
ATOM 668 N N . ASN A 1 82 ? -1.392 3.018 14.481 1.00 81.25 82 ASN A N 1
ATOM 669 C CA . ASN A 1 82 ? -0.184 3.199 13.679 1.00 81.25 82 ASN A CA 1
ATOM 670 C C . ASN A 1 82 ? -0.454 3.911 12.348 1.00 81.25 82 ASN A C 1
ATOM 672 O O . ASN A 1 82 ? 0.503 4.294 11.669 1.00 81.25 82 ASN A O 1
ATOM 676 N N . GLN A 1 83 ? -1.725 4.095 11.992 1.00 79.56 83 GLN A N 1
ATOM 677 C CA . GLN A 1 83 ? -2.154 4.735 10.756 1.00 79.56 83 GLN A CA 1
ATOM 678 C C . GLN A 1 83 ? -2.110 6.265 10.885 1.00 79.56 83 GLN A C 1
ATOM 680 O O . GLN A 1 83 ? -2.364 6.836 11.947 1.00 79.56 83 GLN A O 1
ATOM 685 N N . THR A 1 84 ? -1.766 6.949 9.796 1.00 82.38 84 THR A N 1
ATOM 686 C CA . THR A 1 84 ? -1.938 8.400 9.660 1.00 82.38 84 THR A CA 1
ATOM 687 C C . THR A 1 84 ? -3.420 8.749 9.508 1.00 82.38 84 THR A C 1
ATOM 689 O O . THR A 1 84 ? -4.231 7.903 9.138 1.00 82.38 84 THR A O 1
ATOM 692 N N . ASN A 1 85 ? -3.785 10.012 9.727 1.00 87.25 85 ASN A N 1
ATOM 693 C CA . ASN A 1 85 ? -5.171 10.480 9.598 1.00 87.25 85 ASN A CA 1
ATOM 694 C C . ASN A 1 85 ? -5.787 10.160 8.223 1.00 87.25 85 ASN A C 1
ATOM 696 O O . ASN A 1 85 ? -6.928 9.716 8.140 1.00 87.25 85 ASN A O 1
ATOM 700 N N . SER A 1 86 ? -5.019 10.306 7.140 1.00 81.50 86 SER A N 1
ATOM 701 C CA . SER A 1 86 ? -5.493 9.952 5.798 1.00 81.50 86 SER A CA 1
ATOM 702 C C . SER A 1 86 ? -5.714 8.445 5.632 1.00 81.50 86 SER A C 1
ATOM 704 O O . SER A 1 86 ? -6.688 8.039 5.002 1.00 81.50 86 SER A O 1
ATOM 706 N N . GLN A 1 87 ? -4.853 7.611 6.221 1.00 79.00 87 GLN A N 1
ATOM 707 C CA . GLN A 1 87 ? -4.994 6.152 6.206 1.00 79.00 87 GLN A CA 1
ATOM 708 C C . GLN A 1 87 ? -6.193 5.692 7.042 1.00 79.00 87 GLN A C 1
ATOM 710 O O . GLN A 1 87 ? -6.969 4.867 6.575 1.00 79.00 87 GLN A O 1
ATOM 715 N N . LYS A 1 88 ? -6.394 6.265 8.235 1.00 85.50 88 LYS A N 1
ATOM 716 C CA . LYS A 1 88 ? -7.568 6.004 9.084 1.00 85.50 88 LYS A CA 1
ATOM 717 C C . LYS A 1 88 ? -8.868 6.346 8.362 1.00 85.50 88 LYS A C 1
ATOM 719 O O . LYS A 1 88 ? -9.809 5.555 8.347 1.00 85.50 88 LYS A O 1
ATOM 724 N N . TRP A 1 89 ? -8.896 7.497 7.689 1.00 87.19 89 TRP A N 1
ATOM 725 C CA . TRP A 1 89 ? -10.042 7.916 6.887 1.00 87.19 89 TRP A CA 1
ATOM 726 C C . TRP A 1 89 ? -10.349 6.934 5.739 1.00 87.19 89 TRP A C 1
ATOM 728 O O . TRP A 1 89 ? -11.507 6.562 5.530 1.00 87.19 89 TRP A O 1
ATOM 738 N N . GLN A 1 90 ? -9.322 6.453 5.028 1.00 79.00 90 GLN A N 1
ATOM 739 C CA . GLN A 1 90 ? -9.460 5.444 3.966 1.00 79.00 90 GLN A CA 1
ATOM 740 C C . GLN A 1 90 ? -9.915 4.075 4.497 1.00 79.00 90 GLN A C 1
ATOM 742 O O . GLN A 1 90 ? -10.813 3.470 3.904 1.00 79.00 90 GLN A O 1
ATOM 747 N N . HIS A 1 91 ? -9.365 3.642 5.635 1.00 80.62 91 HIS A N 1
ATOM 748 C CA . HIS A 1 91 ? -9.712 2.395 6.316 1.00 80.62 91 HIS A CA 1
ATOM 749 C C . HIS A 1 91 ? -11.187 2.396 6.739 1.00 80.62 91 HIS A C 1
ATOM 751 O O . HIS A 1 91 ? -11.935 1.498 6.349 1.00 80.62 91 HIS A O 1
ATOM 757 N N . GLY A 1 92 ? -11.651 3.432 7.448 1.00 84.50 92 GLY A N 1
ATOM 758 C CA . GLY A 1 92 ? -13.060 3.524 7.846 1.00 84.50 92 GLY A CA 1
ATOM 759 C C . GLY A 1 92 ? -14.015 3.627 6.650 1.00 84.50 92 GLY A C 1
ATOM 760 O O . GLY A 1 92 ? -15.062 2.983 6.645 1.00 84.50 92 GLY A O 1
ATOM 761 N N . ASN A 1 93 ? -13.615 4.302 5.563 1.00 83.50 93 ASN A N 1
ATOM 762 C CA . ASN A 1 93 ? -14.357 4.259 4.296 1.00 83.50 93 ASN A CA 1
ATOM 763 C C . ASN A 1 93 ? -14.418 2.840 3.706 1.00 83.50 93 ASN A C 1
ATOM 765 O O . ASN A 1 93 ? -15.449 2.432 3.180 1.00 83.50 93 ASN A O 1
ATOM 769 N N . GLY A 1 94 ? -13.321 2.081 3.770 1.00 77.06 94 GLY A N 1
ATOM 770 C CA . GLY A 1 94 ? -13.276 0.680 3.348 1.00 77.06 94 GLY A CA 1
ATOM 771 C C . GLY A 1 94 ? -14.252 -0.202 4.127 1.00 77.06 94 GLY A C 1
ATOM 772 O O . GLY A 1 94 ? -14.960 -0.995 3.513 1.00 77.06 94 GLY A O 1
ATOM 773 N N . ILE A 1 95 ? -14.346 -0.019 5.446 1.00 80.88 95 ILE A N 1
ATOM 774 C CA . ILE A 1 95 ? -15.286 -0.755 6.308 1.00 80.88 95 ILE A CA 1
ATOM 775 C C . ILE A 1 95 ? -16.731 -0.347 6.007 1.00 80.88 95 ILE A C 1
ATOM 777 O O . ILE A 1 95 ? -17.576 -1.206 5.768 1.00 80.88 95 ILE A O 1
ATOM 781 N N . ARG A 1 96 ? -17.015 0.961 5.922 1.00 83.00 96 ARG A N 1
ATOM 782 C CA . ARG A 1 96 ? -18.351 1.486 5.590 1.00 83.00 96 ARG A CA 1
ATOM 783 C C . ARG A 1 96 ? -18.862 0.990 4.233 1.00 83.00 96 ARG A C 1
ATOM 785 O O . ARG A 1 96 ? -20.051 0.734 4.086 1.00 83.00 96 ARG A O 1
ATOM 792 N N . MET A 1 97 ? -17.978 0.856 3.245 1.00 77.75 97 MET A N 1
ATOM 793 C CA . MET A 1 97 ? -18.306 0.312 1.921 1.00 77.75 97 MET A CA 1
ATOM 794 C C . MET A 1 97 ? -18.333 -1.226 1.884 1.00 77.75 97 MET A C 1
ATOM 796 O O . MET A 1 97 ? -18.424 -1.800 0.801 1.00 77.75 97 MET A O 1
ATOM 800 N N . SER A 1 98 ? -18.197 -1.896 3.034 1.00 71.31 98 SER A N 1
ATOM 801 C CA . SER A 1 98 ? -18.123 -3.360 3.155 1.00 71.31 98 SER A CA 1
ATOM 802 C C . SER A 1 98 ? -17.003 -3.994 2.318 1.00 71.31 98 SER A C 1
ATOM 804 O O . SER A 1 98 ? -17.086 -5.150 1.910 1.00 71.31 98 SER A O 1
ATOM 806 N N . VAL A 1 99 ? -15.939 -3.229 2.059 1.00 65.12 99 VAL A N 1
ATOM 807 C CA . VAL A 1 99 ? -14.720 -3.691 1.378 1.00 65.12 99 VAL A CA 1
ATOM 808 C C . VAL A 1 99 ? -13.746 -4.307 2.385 1.00 65.12 99 VAL A C 1
ATOM 810 O O . VAL A 1 99 ? -12.957 -5.178 2.035 1.00 65.12 99 VAL A O 1
ATOM 813 N N . LEU A 1 100 ? -13.799 -3.855 3.639 1.00 68.12 100 LEU A N 1
ATOM 814 C CA . LEU A 1 100 ? -13.037 -4.392 4.762 1.00 68.12 100 LEU A CA 1
ATOM 815 C C . LEU A 1 100 ? -13.984 -5.047 5.762 1.00 68.12 100 LEU A C 1
ATOM 817 O O . LEU A 1 100 ? -15.028 -4.489 6.087 1.00 68.12 100 LEU A O 1
ATOM 821 N N . THR A 1 101 ? -13.595 -6.214 6.267 1.00 66.50 101 THR A N 1
ATOM 822 C CA . THR A 1 101 ? -14.386 -7.006 7.222 1.00 66.50 101 THR A CA 1
ATOM 823 C C . THR A 1 101 ? -14.072 -6.691 8.684 1.00 66.50 101 THR A C 1
ATOM 825 O O . THR A 1 101 ? -14.683 -7.267 9.580 1.00 66.50 101 THR A O 1
ATOM 828 N N . ASN A 1 102 ? -13.108 -5.807 8.946 1.00 70.94 102 ASN A N 1
ATOM 829 C CA . ASN A 1 102 ? -12.751 -5.409 10.304 1.00 70.94 102 ASN A CA 1
ATOM 830 C C . ASN A 1 102 ? -13.844 -4.507 10.890 1.00 70.94 102 ASN A C 1
ATOM 832 O O . ASN A 1 102 ? -14.395 -3.664 10.187 1.00 70.94 102 ASN A O 1
ATOM 836 N N . VAL A 1 103 ? -14.129 -4.658 12.182 1.00 78.19 103 VAL A N 1
ATOM 837 C CA . VAL A 1 103 ? -15.060 -3.785 12.909 1.00 78.19 103 VAL A CA 1
ATOM 838 C C . VAL A 1 103 ? -14.241 -2.768 13.699 1.00 78.19 103 VAL A C 1
ATOM 840 O O . VAL A 1 103 ? -13.351 -3.156 14.456 1.00 78.19 103 VAL A O 1
ATOM 843 N N . LEU A 1 104 ? -14.517 -1.476 13.499 1.00 84.31 104 LEU A N 1
ATOM 844 C CA . LEU A 1 104 ? -13.932 -0.408 14.314 1.00 84.31 104 LEU A CA 1
ATOM 845 C C . LEU A 1 104 ? -14.628 -0.347 15.676 1.00 84.31 104 LEU A C 1
ATOM 847 O O . LEU A 1 104 ? -15.838 -0.561 15.767 1.00 84.31 104 LEU A O 1
ATOM 851 N N . THR A 1 105 ? -13.873 -0.022 16.724 1.00 90.69 105 THR A N 1
ATOM 852 C CA . THR A 1 105 ? -14.451 0.318 18.033 1.00 90.69 105 THR A CA 1
ATOM 853 C C . THR A 1 105 ? -15.221 1.643 17.960 1.00 90.69 105 THR A C 1
ATOM 855 O O . THR A 1 105 ? -15.058 2.412 17.012 1.00 90.69 105 THR A O 1
ATOM 858 N N . GLU A 1 106 ? -16.047 1.946 18.965 1.00 91.19 106 GLU A N 1
ATOM 859 C CA . GLU A 1 106 ? -16.798 3.214 19.023 1.00 91.19 106 GLU A CA 1
ATOM 860 C C . GLU A 1 106 ? -15.877 4.444 18.967 1.00 91.19 106 GLU A C 1
ATOM 862 O O . GLU A 1 106 ? -16.135 5.383 18.217 1.00 91.19 106 GLU A O 1
ATOM 867 N N . GLU A 1 107 ? -14.750 4.406 19.681 1.00 92.81 107 GLU A N 1
ATOM 868 C CA . GLU A 1 107 ? -13.735 5.468 19.673 1.00 92.81 107 GLU A CA 1
ATOM 869 C C . GLU A 1 107 ? -13.106 5.660 18.283 1.00 92.81 107 GLU A C 1
ATOM 871 O O . GLU A 1 107 ? -12.895 6.783 17.830 1.00 92.81 107 GLU A O 1
ATOM 876 N N . GLN A 1 108 ? -12.834 4.559 17.577 1.00 91.38 108 GLN A N 1
ATOM 877 C CA . GLN A 1 108 ? -12.276 4.589 16.223 1.00 91.38 108 GLN A CA 1
ATOM 878 C C . GLN A 1 108 ? -13.293 5.119 15.206 1.00 91.38 108 GLN A C 1
ATOM 880 O O . GLN A 1 108 ? -12.913 5.821 14.268 1.00 91.38 108 GLN A O 1
ATOM 885 N N . TRP A 1 109 ? -14.581 4.821 15.400 1.00 92.50 109 TRP A N 1
ATOM 886 C CA . TRP A 1 109 ? -15.660 5.407 14.609 1.00 92.50 109 TRP A CA 1
ATOM 887 C C . TRP A 1 109 ? -15.788 6.907 14.847 1.00 92.50 109 TRP A C 1
ATOM 889 O O . TRP A 1 109 ? -15.887 7.652 13.874 1.00 92.50 109 TRP A O 1
ATOM 899 N N . ALA A 1 110 ? -15.739 7.357 16.101 1.00 94.44 110 ALA A N 1
ATOM 900 C CA . ALA A 1 110 ? -15.764 8.780 16.429 1.00 94.44 110 ALA A CA 1
ATOM 901 C C . ALA A 1 110 ? -14.595 9.524 15.762 1.00 94.44 110 ALA A C 1
ATOM 903 O O . ALA A 1 110 ? -14.817 10.503 15.050 1.00 94.44 110 ALA A O 1
ATOM 904 N N . GLU A 1 111 ? -13.372 8.993 15.880 1.00 93.50 111 GLU A N 1
ATOM 905 C CA . GLU A 1 111 ? -12.199 9.557 15.204 1.00 93.50 111 GLU A CA 1
ATOM 906 C C . GLU A 1 111 ? -12.378 9.571 13.676 1.00 93.50 111 GLU A C 1
ATOM 908 O O . GLU A 1 111 ? -12.068 10.557 13.007 1.00 93.50 111 GLU A O 1
ATOM 913 N N . TRP A 1 112 ? -12.905 8.493 13.091 1.00 93.81 112 TRP A N 1
ATOM 914 C CA . TRP A 1 112 ? -13.170 8.454 11.657 1.00 93.81 112 TRP A CA 1
ATOM 91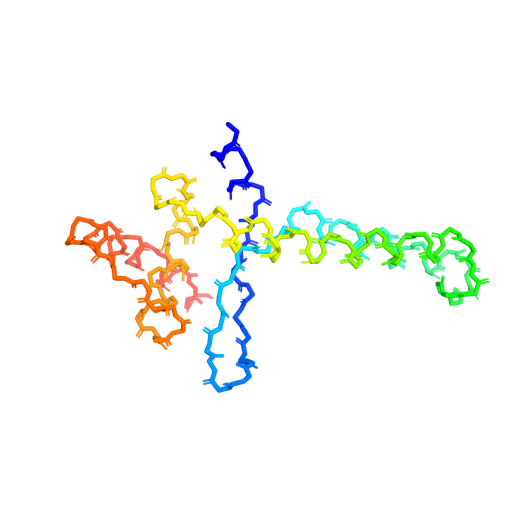5 C C . TRP A 1 112 ? -14.202 9.500 11.217 1.00 93.81 112 TRP A C 1
ATOM 917 O O . TRP A 1 112 ? -14.016 10.101 10.159 1.00 93.81 112 TRP A O 1
ATOM 927 N N . HIS A 1 113 ? -15.259 9.737 11.998 1.00 93.62 113 HIS A N 1
ATOM 928 C CA . HIS A 1 113 ? -16.268 10.753 11.695 1.00 93.62 113 HIS A CA 1
ATOM 929 C C . HIS A 1 113 ? -15.655 1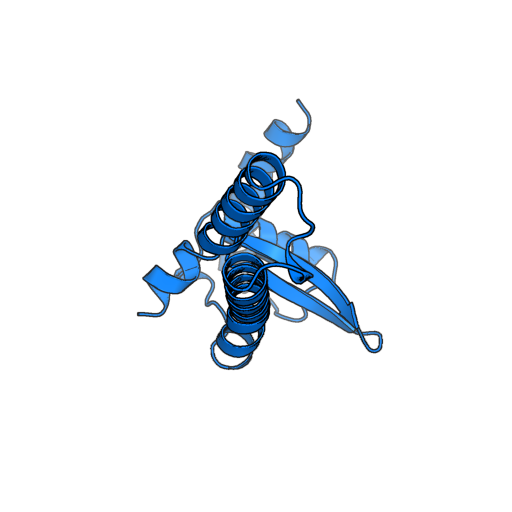2.156 11.651 1.00 93.62 113 HIS A C 1
ATOM 931 O O . HIS A 1 113 ? -15.845 12.860 10.659 1.00 93.62 113 HIS A O 1
ATOM 937 N N . GLU A 1 114 ? -14.830 12.514 12.639 1.00 94.94 114 GLU A N 1
ATOM 938 C CA . GLU A 1 114 ? -14.102 13.792 12.649 1.00 94.94 114 GLU A CA 1
ATOM 939 C C . GLU A 1 114 ? -13.206 13.946 11.411 1.00 94.94 114 GLU A C 1
ATOM 941 O O . GLU A 1 114 ? -13.189 14.983 10.739 1.00 94.94 114 GLU A O 1
ATOM 946 N N . LEU A 1 115 ? -12.473 12.884 11.065 1.00 92.81 115 LEU A N 1
ATOM 947 C CA . LEU A 1 115 ? -11.637 12.862 9.868 1.00 92.81 115 LEU A CA 1
ATOM 948 C C . LEU A 1 115 ? -12.470 12.955 8.587 1.00 92.81 115 LEU A C 1
ATOM 950 O O . LEU A 1 115 ? -12.051 13.600 7.625 1.00 92.81 115 LEU A O 1
ATOM 954 N N . ASN A 1 116 ? -13.641 12.329 8.549 1.00 92.69 116 ASN A N 1
ATOM 955 C CA . ASN A 1 116 ? -14.518 12.360 7.392 1.00 92.69 116 ASN A CA 1
ATOM 956 C C . ASN A 1 116 ? -15.094 13.755 7.146 1.00 92.69 116 ASN A C 1
ATOM 958 O O . ASN A 1 116 ? -15.078 14.213 6.004 1.00 92.69 116 ASN A O 1
ATOM 962 N N . ASP A 1 117 ? -15.495 14.454 8.202 1.00 93.31 117 ASP A N 1
ATOM 963 C CA . ASP A 1 117 ? -15.955 15.842 8.122 1.00 93.31 117 ASP A CA 1
ATOM 964 C C . ASP A 1 117 ? -14.829 16.790 7.688 1.00 93.31 117 ASP A C 1
ATOM 966 O O . ASP A 1 117 ? -15.062 17.782 6.994 1.00 93.31 117 ASP A O 1
ATOM 970 N N . TYR A 1 118 ? -13.578 16.452 8.009 1.00 91.50 118 TYR A N 1
ATOM 971 C CA . TYR A 1 118 ? -12.407 17.163 7.509 1.00 91.50 118 TYR A CA 1
ATOM 972 C C . TYR A 1 118 ? -12.132 16.876 6.016 1.00 91.50 118 TYR A C 1
ATOM 974 O O . TYR A 1 118 ? -11.947 17.807 5.224 1.00 91.50 118 TYR A O 1
ATOM 982 N N . TYR A 1 119 ? -12.046 15.613 5.595 1.00 87.31 119 TYR A N 1
ATOM 983 C CA . TYR A 1 119 ? -11.582 15.261 4.246 1.00 87.31 119 TYR A CA 1
ATOM 984 C C . TYR A 1 119 ? -12.665 15.384 3.166 1.00 87.31 119 TYR A C 1
ATOM 986 O O . TYR A 1 119 ? -12.364 15.845 2.063 1.00 87.31 119 TYR A O 1
ATOM 994 N N . LEU A 1 120 ? -13.916 15.015 3.459 1.00 84.75 120 LEU A N 1
ATOM 995 C CA . LEU A 1 120 ? -14.980 14.913 2.455 1.00 84.75 120 LEU A CA 1
ATOM 996 C C . LEU A 1 120 ? -15.302 16.258 1.768 1.00 84.75 120 LEU A C 1
ATOM 998 O O . LEU A 1 120 ? -15.306 16.292 0.536 1.00 84.75 120 LEU A O 1
ATOM 1002 N N . PRO A 1 121 ? -15.484 17.390 2.483 1.00 88.31 121 PRO A N 1
ATOM 1003 C CA . PRO A 1 121 ? -15.776 18.675 1.839 1.00 88.31 121 PRO A CA 1
ATOM 1004 C C . PRO A 1 121 ? -14.633 19.198 0.965 1.00 88.31 121 PRO A C 1
ATOM 1006 O O . PRO A 1 121 ? -14.860 19.993 0.057 1.00 88.31 121 PRO A O 1
ATOM 1009 N N . ARG A 1 122 ? -13.392 18.778 1.242 1.00 84.94 122 ARG A N 1
ATOM 1010 C CA . ARG A 1 122 ? -12.207 19.197 0.481 1.00 84.94 122 ARG A CA 1
ATOM 1011 C C . ARG A 1 122 ? -12.032 18.431 -0.827 1.00 84.94 122 ARG A C 1
ATOM 1013 O O . ARG A 1 122 ? -11.334 18.927 -1.697 1.00 84.94 122 ARG A O 1
ATOM 1020 N N . LEU A 1 123 ? -12.648 17.257 -0.961 1.00 73.88 123 LEU A N 1
ATOM 1021 C CA . LEU A 1 123 ? -12.633 16.459 -2.193 1.00 73.88 123 LEU A CA 1
ATOM 1022 C C . LEU A 1 123 ? -13.738 16.851 -3.181 1.00 73.88 123 LEU A C 1
ATOM 1024 O O . LEU A 1 123 ? -13.684 16.450 -4.337 1.00 73.88 123 LEU A O 1
ATOM 1028 N N . MET A 1 124 ? -14.745 17.597 -2.723 1.00 72.62 124 MET A N 1
ATOM 1029 C CA . MET A 1 124 ? -15.864 18.074 -3.547 1.00 72.62 124 MET A CA 1
ATOM 1030 C C . MET A 1 124 ? -15.621 19.469 -4.152 1.00 72.62 124 MET A C 1
ATOM 1032 O O . MET A 1 124 ? -16.536 20.044 -4.736 1.00 72.62 124 MET A O 1
ATOM 1036 N N . LYS A 1 125 ? -14.415 20.020 -3.983 1.00 58.41 125 LYS A N 1
ATOM 1037 C CA . LYS A 1 125 ? -13.957 21.276 -4.590 1.00 58.41 125 LYS A CA 1
ATOM 1038 C C . LYS A 1 125 ? -12.975 20.974 -5.709 1.00 58.41 125 LYS A C 1
ATOM 1040 O O . LYS A 1 125 ? -13.024 21.714 -6.711 1.00 58.41 125 LYS A O 1
#

Secondary structure (DSSP, 8-state):
-HHHHHHH-BSEEEEEETTEEEEEE-BHHHHHHHHHHHHHHHHHHSS-TTTSHHHHHHHHHHHHHHHHHHHHHHHS---GGGS-HHHHHHHHHHHHTTS--PPPPHHHHHHHHHHHHHHHHHH--

Sequence (125 aa):
MNKLLTRLFVGDYKFKALGLFHSMPRPAAIIMPLMIILGVYSINIDVWLYQDTLGVIGLIVLAIAIYFGFIYFWIWPAKWENQTNSQKWQHGNGIRMSVLTNVLTEEQWAEWHELNDYYLPRLMK

Organism: NCBI:txid1874115

pLDDT: mean 77.34, std 12.41, range [44.22, 94.94]

Radius of gyration: 17.45 Å; chains: 1; bounding box: 37×36×47 Å

Foldseek 3Di:
DLLVVQAQFDAWPFDADPNATGTFGQSCNQLVVLVVVLVVVCVVPVDDLVVDPVSVVSVVVNVCSRCVRVVVCVVPPRDLVSHDLNRLLNVVVCVVVVSDPDDDDPVSVVSNVVSCVVVVVVVVD